Protein AF-A0A376J5A1-F1 (afdb_monomer_lite)

Structure (mmCIF, N/CA/C/O backbone):
data_AF-A0A376J5A1-F1
#
_entry.id   AF-A0A376J5A1-F1
#
loop_
_atom_site.group_PDB
_atom_site.id
_atom_site.type_symbol
_atom_site.label_atom_id
_atom_site.label_alt_id
_atom_site.label_comp_id
_atom_site.label_asym_id
_atom_site.label_entity_id
_atom_site.label_seq_id
_atom_site.pdbx_PDB_ins_code
_atom_site.Cartn_x
_atom_site.Cartn_y
_atom_site.Cartn_z
_atom_site.occupancy
_atom_si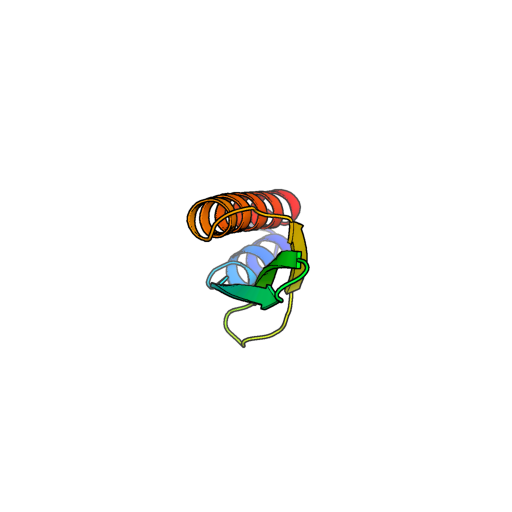te.B_iso_or_equiv
_atom_site.auth_seq_id
_atom_site.auth_comp_id
_atom_site.auth_asym_id
_atom_site.auth_atom_id
_atom_site.pdbx_PDB_model_num
ATOM 1 N N . MET A 1 1 ? -29.200 12.037 16.825 1.00 43.94 1 MET A N 1
ATOM 2 C CA . MET A 1 1 ? -28.888 10.642 17.192 1.00 43.94 1 MET A CA 1
ATOM 3 C C . MET A 1 1 ? -28.035 10.100 16.064 1.00 43.94 1 MET A C 1
ATOM 5 O O . MET A 1 1 ? -28.584 9.839 15.005 1.00 43.94 1 MET A O 1
ATOM 9 N N . ALA A 1 2 ? -26.709 10.108 16.230 1.00 47.34 2 ALA A N 1
ATOM 10 C CA . ALA A 1 2 ? -25.799 9.513 15.252 1.00 47.34 2 ALA A CA 1
ATOM 11 C C . ALA A 1 2 ? -26.000 7.995 15.288 1.00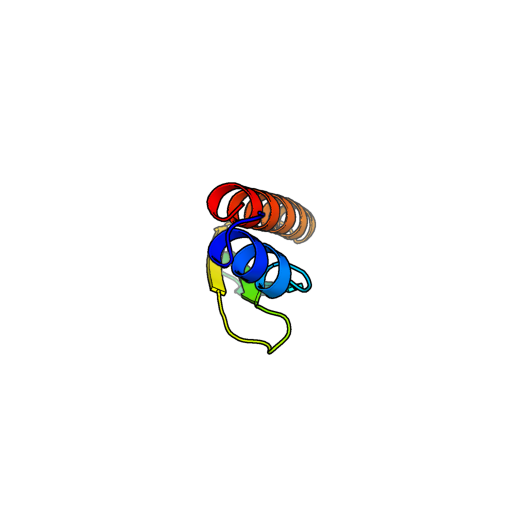 47.34 2 ALA A C 1
ATOM 13 O O . ALA A 1 2 ? -26.146 7.423 16.371 1.00 47.34 2 ALA A O 1
ATOM 14 N N . ASN A 1 3 ? -26.113 7.380 14.117 1.00 45.56 3 ASN A N 1
ATOM 15 C CA . ASN A 1 3 ? -26.440 5.972 13.969 1.00 45.56 3 ASN A CA 1
ATOM 16 C C . ASN A 1 3 ? -25.308 5.124 14.581 1.00 45.56 3 ASN A C 1
ATOM 18 O O . ASN A 1 3 ? -24.128 5.361 14.317 1.00 45.56 3 ASN A O 1
ATOM 22 N N . GLU A 1 4 ? -25.646 4.123 15.397 1.00 44.06 4 GLU A N 1
ATOM 23 C CA . GLU A 1 4 ? -24.669 3.218 16.030 1.00 44.06 4 GLU A CA 1
ATOM 24 C C . GLU A 1 4 ? -23.775 2.509 14.994 1.00 44.06 4 GLU A C 1
ATOM 26 O O . GLU A 1 4 ? -22.655 2.105 15.302 1.00 44.06 4 GLU A O 1
ATOM 31 N N . THR A 1 5 ? -24.235 2.427 13.740 1.00 42.78 5 THR A N 1
ATOM 32 C CA . THR A 1 5 ? -23.478 1.873 12.608 1.00 42.78 5 THR A CA 1
ATOM 33 C C . THR A 1 5 ? -22.380 2.825 12.107 1.00 42.78 5 THR A C 1
ATOM 35 O O . THR A 1 5 ? -21.250 2.384 11.910 1.00 42.78 5 THR A O 1
ATOM 38 N N . GLU A 1 6 ? -22.646 4.134 11.998 1.00 38.12 6 GLU A N 1
ATOM 39 C CA . GLU A 1 6 ? -21.633 5.144 11.619 1.00 38.12 6 GLU A CA 1
ATOM 40 C C . GLU A 1 6 ? -20.523 5.252 12.672 1.00 38.12 6 GLU A C 1
ATOM 42 O O . GLU A 1 6 ? -19.348 5.418 12.347 1.00 38.12 6 GLU A O 1
ATOM 47 N N . THR A 1 7 ? -20.892 5.104 13.949 1.00 39.59 7 THR A N 1
ATOM 48 C CA . THR A 1 7 ? -19.954 5.181 15.083 1.00 39.59 7 THR A CA 1
ATOM 49 C C . THR A 1 7 ? -18.998 3.981 15.121 1.00 39.59 7 THR A C 1
ATOM 51 O O . THR A 1 7 ? -17.874 4.083 15.613 1.00 39.59 7 THR A O 1
ATOM 54 N N . LYS A 1 8 ? -19.428 2.830 14.592 1.00 45.06 8 LYS A N 1
ATOM 55 C CA . LYS A 1 8 ? -18.614 1.611 14.540 1.00 45.06 8 LYS A CA 1
ATOM 56 C C . LYS A 1 8 ? -17.558 1.691 13.438 1.00 45.06 8 LYS A C 1
ATOM 58 O O . LYS A 1 8 ? -16.390 1.429 13.703 1.00 45.06 8 LYS A O 1
ATOM 63 N N . ILE A 1 9 ? -17.958 2.167 12.259 1.00 46.00 9 ILE A N 1
ATOM 64 C CA . ILE A 1 9 ? -17.071 2.396 11.110 1.00 46.00 9 ILE A CA 1
ATOM 65 C C . ILE A 1 9 ? -15.994 3.434 11.461 1.00 46.00 9 ILE A C 1
ATOM 67 O O . ILE A 1 9 ? -14.807 3.192 11.264 1.00 46.00 9 ILE A O 1
ATOM 71 N N . THR A 1 10 ? -16.368 4.548 12.099 1.00 48.72 10 THR A N 1
ATOM 72 C CA . THR A 1 10 ? -15.397 5.587 12.497 1.00 48.72 10 THR A CA 1
ATOM 73 C C . THR A 1 10 ? -14.431 5.165 13.605 1.00 48.72 10 THR A C 1
ATOM 75 O O . THR A 1 10 ? -13.371 5.774 13.732 1.00 48.72 10 THR A O 1
ATOM 78 N N . ASN A 1 11 ? -14.750 4.146 14.408 1.00 47.72 11 ASN A N 1
ATOM 79 C CA . ASN A 1 11 ? -13.820 3.616 15.408 1.00 47.72 11 ASN A CA 1
ATOM 80 C C . ASN A 1 11 ? -12.953 2.465 14.870 1.00 47.72 11 ASN A C 1
ATOM 82 O O . ASN A 1 11 ? -11.814 2.346 15.308 1.00 47.72 11 ASN A O 1
ATOM 86 N N . GLU A 1 12 ? -13.430 1.670 13.906 1.00 49.94 12 GLU A N 1
ATOM 87 C CA . GLU A 1 12 ? -12.612 0.648 13.224 1.00 49.94 12 GLU A CA 1
ATOM 88 C C . GLU A 1 12 ? -11.611 1.267 12.229 1.00 49.94 12 GLU A C 1
ATOM 90 O O . GLU A 1 12 ? -10.499 0.764 12.081 1.00 49.94 12 GLU A O 1
ATOM 95 N N . VAL A 1 13 ? -11.953 2.402 11.608 1.00 52.97 13 VAL A N 1
ATOM 96 C CA . VAL A 1 13 ? -11.074 3.138 10.674 1.00 52.97 13 VAL A CA 1
ATOM 97 C C . VAL A 1 13 ? -10.035 4.016 11.395 1.00 52.97 13 VAL A C 1
ATOM 99 O O . VAL A 1 13 ? -9.037 4.418 10.799 1.00 52.97 13 VAL A O 1
ATOM 102 N N . LYS A 1 14 ? -10.222 4.308 12.690 1.00 53.34 14 LYS A N 1
ATOM 103 C CA . LYS A 1 14 ? -9.406 5.291 13.433 1.00 53.34 14 LYS A CA 1
ATOM 104 C C . LYS A 1 14 ? -7.924 4.940 13.574 1.00 53.34 14 LYS A C 1
ATOM 106 O O . LYS A 1 14 ? -7.138 5.834 13.867 1.00 53.34 14 LYS A O 1
ATOM 111 N N . GLU A 1 15 ? -7.546 3.687 13.341 1.00 61.31 15 GLU A N 1
ATOM 112 C CA . GLU A 1 15 ?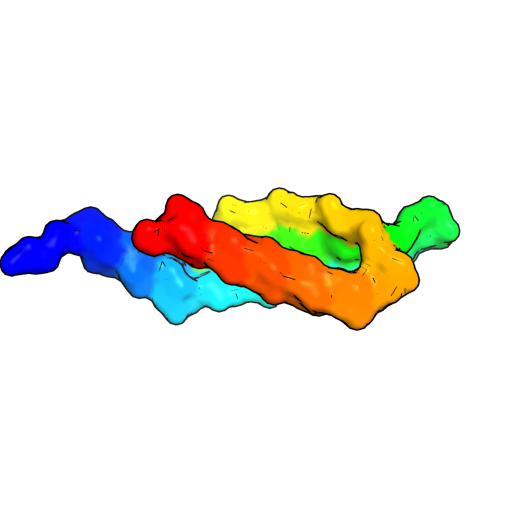 -6.153 3.233 13.383 1.00 61.31 15 GLU A CA 1
ATOM 113 C C . GLU A 1 15 ? -5.840 2.287 12.214 1.00 61.31 15 GLU A C 1
ATOM 115 O O . GLU A 1 15 ? -5.291 1.202 12.397 1.00 61.31 15 GLU A O 1
ATOM 120 N N . LEU A 1 16 ? -6.218 2.666 10.988 1.00 64.62 16 LEU A N 1
ATOM 121 C CA . LEU A 1 16 ? -5.696 1.968 9.812 1.00 64.62 16 LEU A CA 1
ATOM 122 C C . LEU A 1 16 ? -4.185 2.191 9.707 1.00 64.62 16 LEU A C 1
ATOM 124 O O . LEU A 1 16 ? -3.704 3.323 9.743 1.00 64.62 16 LEU A O 1
A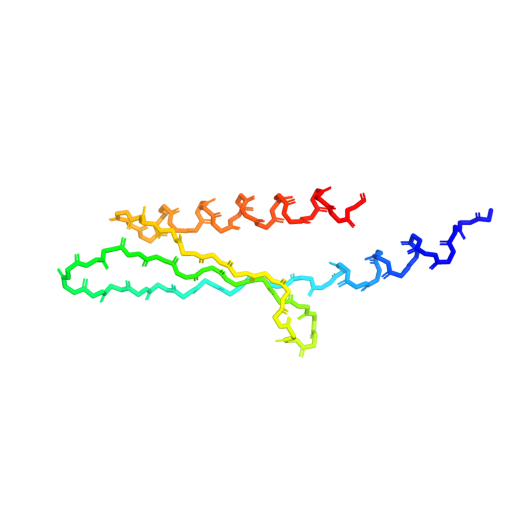TOM 128 N N . SER A 1 17 ? -3.445 1.101 9.529 1.00 61.81 17 SER A N 1
ATOM 129 C CA . SER A 1 17 ? -2.023 1.134 9.194 1.00 61.81 17 SER A CA 1
ATOM 130 C C . SER A 1 17 ? -1.803 0.458 7.843 1.00 61.81 17 SER A C 1
ATOM 132 O O . SER A 1 17 ? -2.325 -0.631 7.578 1.00 61.81 17 SER A O 1
ATOM 134 N N . SER A 1 18 ? -1.050 1.116 6.961 1.00 62.31 18 SER A N 1
ATOM 135 C CA . SER A 1 18 ? -0.557 0.502 5.732 1.00 62.31 18 SER A CA 1
ATOM 136 C C . SER A 1 18 ? 0.802 -0.141 6.009 1.00 62.31 18 SER A C 1
ATOM 138 O O . SER A 1 18 ? 1.699 0.471 6.588 1.00 62.31 18 SER A O 1
ATOM 140 N N . VAL A 1 19 ? 0.954 -1.403 5.609 1.00 67.38 19 VAL A N 1
ATOM 141 C CA . VAL A 1 19 ? 2.255 -2.081 5.578 1.00 67.38 19 VAL A CA 1
ATOM 142 C C . VAL A 1 19 ? 2.588 -2.339 4.117 1.00 67.38 19 VAL A C 1
ATOM 144 O O . VAL A 1 19 ? 1.874 -3.081 3.432 1.00 67.38 19 VAL A O 1
ATOM 147 N N . ILE A 1 20 ? 3.657 -1.692 3.655 1.00 62.38 20 ILE A N 1
ATOM 148 C CA . ILE A 1 20 ? 4.190 -1.817 2.299 1.00 62.38 20 ILE A CA 1
ATOM 149 C C . ILE A 1 20 ? 5.345 -2.811 2.355 1.00 62.38 20 ILE A C 1
ATOM 151 O O . ILE A 1 20 ? 6.360 -2.545 2.996 1.00 62.38 20 ILE A O 1
ATOM 155 N N . ASN A 1 21 ? 5.190 -3.949 1.685 1.00 64.62 21 ASN A N 1
ATOM 156 C CA . ASN A 1 21 ? 6.269 -4.908 1.493 1.00 64.62 21 ASN A CA 1
ATOM 157 C C . ASN A 1 21 ? 6.785 -4.786 0.061 1.00 64.62 21 ASN A C 1
ATOM 159 O O . 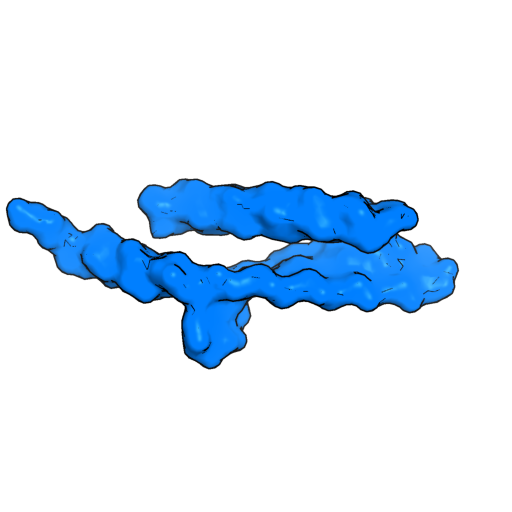ASN A 1 21 ? 6.069 -5.042 -0.910 1.00 64.62 21 ASN A O 1
ATOM 163 N N . TYR A 1 22 ? 8.044 -4.378 -0.059 1.00 57.69 22 TYR A N 1
ATOM 164 C CA . TYR A 1 22 ? 8.738 -4.283 -1.333 1.00 57.69 22 TYR A CA 1
ATOM 165 C C . TYR A 1 22 ? 9.385 -5.632 -1.658 1.00 57.69 22 TYR A C 1
ATOM 167 O O . TYR A 1 22 ? 10.320 -6.047 -0.972 1.00 57.69 22 TYR A O 1
ATOM 175 N N . ASN A 1 23 ? 8.883 -6.317 -2.687 1.00 63.84 23 ASN A N 1
ATOM 176 C CA . ASN A 1 23 ? 9.425 -7.591 -3.144 1.00 63.84 23 ASN A CA 1
ATOM 177 C C . ASN A 1 23 ? 10.068 -7.398 -4.520 1.00 63.84 23 ASN A C 1
ATOM 179 O O . ASN A 1 23 ? 9.406 -7.387 -5.550 1.00 63.84 23 ASN A O 1
ATOM 183 N N . THR A 1 24 ? 11.394 -7.277 -4.546 1.00 56.16 24 THR A N 1
ATOM 184 C CA . THR A 1 24 ? 12.161 -7.409 -5.790 1.00 56.16 24 THR A CA 1
ATOM 185 C C . THR A 1 24 ? 12.573 -8.854 -5.966 1.00 56.16 24 THR A C 1
ATOM 187 O O . THR A 1 24 ? 13.522 -9.304 -5.320 1.00 56.16 24 THR A O 1
ATOM 190 N N . SER A 1 25 ? 11.884 -9.583 -6.839 1.00 56.56 25 SER A N 1
ATOM 191 C CA . SER A 1 25 ? 12.494 -10.753 -7.470 1.00 56.56 25 SER A CA 1
ATOM 192 C C . SER A 1 25 ? 13.209 -10.302 -8.746 1.00 56.56 25 SER A C 1
ATOM 194 O O . SER A 1 25 ? 12.831 -9.296 -9.346 1.00 56.56 25 SER A O 1
ATOM 196 N N . GLU A 1 26 ? 14.250 -11.026 -9.166 1.00 55.91 26 GLU A N 1
ATOM 197 C CA . GLU A 1 26 ? 15.049 -10.685 -10.360 1.00 55.91 26 GLU A CA 1
ATOM 198 C C . GLU A 1 26 ? 14.207 -10.563 -11.648 1.00 55.91 26 GLU A C 1
ATOM 200 O O . GLU A 1 26 ? 14.617 -9.878 -12.582 1.00 55.91 26 GLU A O 1
ATOM 205 N N . ASP A 1 27 ? 13.006 -11.151 -11.667 1.00 59.06 27 ASP A N 1
ATOM 206 C CA . ASP A 1 27 ? 12.111 -11.188 -12.825 1.00 59.06 27 ASP A CA 1
ATOM 207 C C . ASP A 1 27 ? 10.889 -10.260 -12.712 1.00 59.06 27 ASP A C 1
ATOM 209 O O . ASP A 1 27 ? 10.203 -10.015 -13.708 1.00 59.06 27 ASP A O 1
ATOM 213 N N . VAL A 1 28 ? 10.572 -9.743 -11.518 1.00 65.62 28 VAL A N 1
ATOM 214 C CA . VAL A 1 28 ? 9.357 -8.950 -11.291 1.00 65.62 28 VAL A CA 1
ATOM 215 C C . VAL A 1 28 ? 9.605 -7.871 -10.240 1.00 65.62 28 VAL A C 1
ATOM 217 O O . VAL A 1 28 ? 9.715 -8.147 -9.049 1.00 65.62 28 VAL A O 1
ATOM 220 N N . ASN A 1 29 ? 9.593 -6.612 -10.683 1.00 75.25 29 ASN A N 1
ATOM 221 C CA . ASN A 1 29 ? 9.493 -5.470 -9.778 1.00 75.25 29 ASN A CA 1
ATOM 222 C C . ASN A 1 29 ? 8.019 -5.273 -9.403 1.00 75.25 29 ASN A C 1
ATOM 224 O O . ASN A 1 29 ? 7.239 -4.697 -10.173 1.00 75.25 29 ASN A O 1
ATOM 228 N N . ASN A 1 30 ? 7.616 -5.806 -8.251 1.00 81.00 30 ASN A N 1
ATOM 229 C CA . ASN A 1 30 ? 6.284 -5.596 -7.704 1.00 81.00 30 ASN A CA 1
ATOM 230 C C . ASN A 1 30 ? 6.322 -5.197 -6.228 1.00 81.00 30 ASN A C 1
ATOM 232 O O . ASN A 1 30 ? 7.332 -5.279 -5.532 1.00 81.00 30 ASN A O 1
ATOM 236 N N . CYS A 1 31 ? 5.178 -4.706 -5.775 1.00 82.00 31 CYS A N 1
ATOM 237 C CA . CYS A 1 31 ? 4.965 -4.247 -4.422 1.00 82.00 31 CYS A CA 1
ATOM 238 C C . CYS A 1 31 ? 3.678 -4.830 -3.892 1.00 82.00 31 CYS A C 1
ATOM 240 O O . CYS A 1 31 ? 2.628 -4.747 -4.531 1.00 82.00 31 CYS A O 1
ATOM 242 N N . GLU A 1 32 ? 3.782 -5.413 -2.711 1.00 86.81 32 GLU A N 1
ATOM 243 C CA . GLU A 1 32 ? 2.658 -5.949 -1.976 1.00 86.81 32 GLU A CA 1
ATOM 244 C C . GLU A 1 32 ? 2.205 -4.901 -0.970 1.00 86.81 32 GLU A C 1
ATOM 246 O O . GLU A 1 32 ? 2.956 -4.481 -0.088 1.00 86.81 32 GLU A O 1
ATOM 251 N N . ILE A 1 33 ? 0.960 -4.462 -1.112 1.00 86.12 33 ILE A N 1
ATOM 252 C CA . ILE A 1 33 ? 0.382 -3.417 -0.276 1.00 86.12 33 ILE A CA 1
ATOM 253 C C . ILE A 1 33 ? -0.720 -4.062 0.550 1.00 86.12 33 ILE A C 1
ATOM 255 O O . ILE A 1 33 ? -1.671 -4.630 0.007 1.00 86.12 33 ILE A O 1
ATOM 259 N N . THR A 1 34 ? -0.594 -3.975 1.873 1.00 88.31 34 THR A N 1
ATOM 260 C CA . THR A 1 34 ? -1.604 -4.469 2.813 1.00 88.31 34 THR A CA 1
ATOM 261 C C . THR A 1 34 ? -2.140 -3.337 3.671 1.00 88.31 34 THR A C 1
ATOM 263 O O . THR A 1 34 ? -1.375 -2.519 4.179 1.00 88.31 34 THR A O 1
ATOM 266 N N . ILE A 1 35 ? -3.455 -3.324 3.865 1.00 87.44 35 ILE A N 1
ATOM 267 C CA . ILE A 1 35 ? -4.133 -2.458 4.832 1.00 87.44 35 ILE A CA 1
ATOM 268 C C . ILE A 1 35 ? -4.576 -3.337 5.992 1.00 87.44 35 ILE A C 1
ATOM 270 O O . ILE A 1 35 ? -5.196 -4.387 5.781 1.00 87.44 35 ILE A O 1
ATOM 274 N N . ARG A 1 36 ? -4.246 -2.921 7.212 1.00 84.06 36 ARG A N 1
ATOM 275 C CA . ARG A 1 36 ? -4.602 -3.625 8.444 1.00 84.06 36 ARG A CA 1
ATOM 276 C C . ARG A 1 36 ? -5.332 -2.696 9.403 1.00 84.06 36 ARG A C 1
ATOM 278 O O . ARG A 1 36 ? -5.095 -1.489 9.392 1.00 84.06 36 ARG A O 1
ATOM 285 N N . ASP A 1 37 ? -6.208 -3.268 10.224 1.00 81.44 37 ASP A N 1
ATOM 286 C CA . ASP A 1 37 ? -6.778 -2.547 11.366 1.00 81.44 37 ASP A CA 1
ATOM 287 C C . ASP A 1 37 ? -5.732 -2.359 12.483 1.00 81.44 37 ASP A C 1
ATOM 289 O O . ASP A 1 37 ? -4.636 -2.929 12.432 1.00 81.44 37 ASP A O 1
ATOM 293 N N . GLY A 1 38 ? -6.085 -1.598 13.524 1.00 77.62 38 GLY A N 1
ATOM 294 C CA . GLY A 1 38 ? -5.217 -1.369 14.688 1.00 77.62 38 GLY A CA 1
ATOM 295 C C . GLY A 1 38 ? -4.873 -2.638 15.486 1.00 77.62 38 GLY A C 1
ATOM 296 O O . GLY A 1 38 ? -3.916 -2.644 16.255 1.00 77.62 38 GLY A O 1
ATOM 297 N N . ASN A 1 39 ? -5.595 -3.746 15.270 1.00 81.50 39 ASN A N 1
ATOM 298 C CA . ASN A 1 39 ? -5.304 -5.058 15.861 1.00 81.50 39 ASN A CA 1
ATOM 299 C C . ASN A 1 39 ? -4.427 -5.941 14.948 1.00 81.50 39 ASN A C 1
ATOM 301 O O . ASN A 1 39 ? -4.150 -7.095 15.282 1.00 81.50 39 ASN A O 1
ATOM 305 N N . GLY A 1 40 ? -4.004 -5.436 13.784 1.00 78.94 40 GLY A N 1
ATOM 306 C CA . GLY A 1 40 ? -3.191 -6.153 12.802 1.00 78.94 40 GLY A CA 1
ATOM 307 C C . GLY A 1 40 ? -3.972 -7.093 11.875 1.00 78.94 40 GLY A C 1
ATOM 308 O O . GLY A 1 40 ? -3.351 -7.795 11.061 1.00 78.94 40 GLY A O 1
ATOM 309 N N . LYS A 1 41 ? -5.310 -7.120 11.944 1.00 84.19 41 LYS A N 1
ATOM 310 C CA . LYS A 1 41 ? -6.161 -7.916 11.045 1.00 84.19 41 LYS A CA 1
ATOM 311 C C . LYS A 1 41 ? -6.046 -7.369 9.627 1.00 84.19 41 LYS A C 1
ATOM 313 O O . LYS A 1 41 ? -6.183 -6.171 9.410 1.00 84.19 41 LYS A O 1
ATOM 318 N N . LEU A 1 42 ? -5.829 -8.253 8.654 1.00 86.00 42 LEU A N 1
ATOM 319 C CA . LEU A 1 42 ? -5.812 -7.876 7.241 1.00 86.00 42 LEU A CA 1
ATOM 320 C C . LEU A 1 42 ? -7.214 -7.445 6.792 1.00 86.00 42 LEU A C 1
ATOM 322 O O . LEU A 1 42 ? -8.167 -8.216 6.915 1.00 86.00 42 LEU A O 1
ATOM 326 N N . LEU A 1 43 ? -7.310 -6.231 6.258 1.00 85.81 43 LEU A N 1
ATOM 327 C CA . LEU A 1 43 ? -8.539 -5.653 5.719 1.00 85.81 43 LEU A CA 1
ATOM 328 C C . LEU A 1 43 ? -8.540 -5.658 4.191 1.00 85.81 43 LEU A C 1
ATOM 330 O O . LEU A 1 43 ? -9.549 -5.994 3.579 1.00 85.81 43 LEU A O 1
ATOM 334 N N . ALA A 1 44 ? -7.400 -5.335 3.577 1.00 88.25 44 ALA A N 1
ATOM 335 C CA . ALA A 1 44 ? -7.255 -5.315 2.127 1.00 88.25 44 ALA A CA 1
ATOM 336 C C . ALA A 1 44 ? -5.824 -5.659 1.696 1.00 88.25 44 ALA A C 1
ATOM 338 O O . ALA A 1 44 ? -4.862 -5.406 2.424 1.00 88.25 44 ALA A O 1
ATOM 339 N N . TYR A 1 45 ? -5.690 -6.217 0.493 1.00 88.50 45 TYR A N 1
ATOM 340 C CA . TYR A 1 45 ? -4.414 -6.608 -0.106 1.00 88.50 45 TYR A CA 1
ATOM 341 C C . TYR A 1 45 ? -4.431 -6.351 -1.610 1.00 88.50 45 TYR A C 1
ATOM 343 O O . TYR A 1 45 ? -5.431 -6.639 -2.266 1.00 88.50 45 TYR A O 1
ATOM 351 N N . THR A 1 46 ? -3.326 -5.845 -2.149 1.00 87.88 46 THR A N 1
ATOM 352 C CA . THR A 1 46 ? -3.119 -5.733 -3.593 1.00 87.88 46 THR A CA 1
ATOM 353 C C . THR A 1 46 ? -1.647 -5.916 -3.961 1.00 87.88 46 THR A C 1
ATOM 355 O O . THR A 1 46 ? -0.754 -5.679 -3.143 1.00 87.88 46 THR A O 1
ATOM 358 N N . ILE A 1 47 ? -1.407 -6.330 -5.205 1.00 86.75 47 ILE A N 1
ATOM 359 C CA . ILE A 1 47 ? -0.079 -6.391 -5.819 1.00 86.75 47 ILE A CA 1
ATOM 360 C C . ILE A 1 47 ? -0.032 -5.335 -6.913 1.00 86.75 47 ILE A C 1
ATOM 362 O O . ILE A 1 47 ? -0.862 -5.338 -7.824 1.00 86.75 47 ILE A O 1
ATOM 366 N N . VAL A 1 48 ? 0.968 -4.463 -6.854 1.00 83.69 48 VAL A N 1
ATOM 367 C CA . VAL A 1 48 ? 1.201 -3.443 -7.874 1.00 83.69 48 VAL A CA 1
ATOM 368 C C . VAL A 1 48 ? 2.528 -3.711 -8.561 1.00 83.69 48 VAL A C 1
ATOM 370 O O . VAL A 1 48 ? 3.559 -3.846 -7.910 1.00 83.69 48 VAL A O 1
ATOM 373 N N . TYR A 1 49 ? 2.510 -3.765 -9.889 1.00 81.94 49 TYR A N 1
ATOM 374 C CA . TYR A 1 49 ? 3.728 -3.818 -10.690 1.00 81.94 49 TYR A CA 1
ATOM 375 C C . TYR A 1 49 ? 4.289 -2.405 -10.803 1.00 81.94 49 TYR A C 1
ATOM 377 O O . TYR A 1 49 ? 3.746 -1.559 -11.515 1.00 81.94 49 TYR A O 1
ATOM 385 N N . ALA A 1 50 ? 5.349 -2.138 -10.053 1.00 69.31 50 ALA A N 1
ATOM 386 C CA . ALA A 1 50 ? 5.943 -0.822 -9.928 1.00 69.31 50 ALA A CA 1
ATOM 387 C C . ALA A 1 50 ? 7.446 -0.938 -10.139 1.00 69.31 50 ALA A C 1
ATOM 389 O O . ALA A 1 50 ? 8.111 -1.809 -9.597 1.00 69.31 50 ALA A O 1
ATOM 390 N N . THR A 1 51 ? 7.988 -0.036 -10.945 1.00 72.88 51 THR A N 1
ATOM 391 C CA . THR A 1 51 ? 9.396 -0.069 -11.352 1.00 72.88 51 THR A CA 1
ATOM 392 C C . THR A 1 51 ? 10.357 0.496 -10.301 1.00 72.88 51 THR A C 1
ATOM 394 O O . THR A 1 51 ? 11.562 0.503 -10.539 1.00 72.88 51 THR A O 1
ATOM 397 N N . SER A 1 52 ? 9.851 1.008 -9.171 1.00 77.00 52 SER A N 1
ATOM 398 C CA . SER A 1 52 ? 10.653 1.606 -8.097 1.00 77.00 52 SER A CA 1
ATOM 399 C C . SER A 1 52 ? 9.903 1.659 -6.761 1.00 77.00 52 SER A C 1
ATOM 401 O O . SER A 1 52 ? 8.674 1.721 -6.735 1.00 77.00 52 SER A O 1
ATOM 403 N N . GLU A 1 53 ? 10.649 1.735 -5.655 1.00 76.50 53 GLU A N 1
ATOM 404 C CA . GLU A 1 53 ? 10.109 1.925 -4.297 1.00 76.50 53 GLU A CA 1
ATOM 405 C C . GLU A 1 53 ? 9.266 3.208 -4.171 1.00 76.50 53 GLU A C 1
ATOM 407 O O . GLU A 1 53 ? 8.190 3.196 -3.575 1.00 76.50 53 GLU A O 1
ATOM 412 N N . LEU A 1 54 ? 9.692 4.306 -4.814 1.00 79.75 54 LEU A N 1
ATOM 413 C CA . LEU A 1 54 ? 8.935 5.563 -4.844 1.00 79.75 54 LEU A CA 1
ATOM 414 C C . LEU A 1 54 ? 7.536 5.372 -5.451 1.00 79.75 54 LEU A C 1
ATOM 416 O O . LEU A 1 54 ? 6.552 5.884 -4.917 1.00 79.75 54 LEU A O 1
ATOM 420 N N . ASN A 1 55 ? 7.443 4.613 -6.547 1.00 83.88 55 ASN A N 1
ATOM 421 C CA . ASN A 1 55 ? 6.158 4.293 -7.162 1.00 83.88 55 ASN A CA 1
ATOM 422 C C . ASN A 1 55 ? 5.301 3.422 -6.237 1.00 83.88 55 ASN A C 1
ATOM 424 O O . ASN A 1 55 ? 4.086 3.583 -6.222 1.00 83.88 55 ASN A O 1
ATOM 428 N N . CYS A 1 56 ? 5.903 2.543 -5.438 1.00 82.81 56 CYS A N 1
ATOM 429 C CA . CYS A 1 56 ? 5.166 1.704 -4.495 1.00 82.81 56 CYS A CA 1
ATOM 430 C C . CYS A 1 56 ? 4.554 2.499 -3.351 1.00 82.81 56 CYS A C 1
ATOM 432 O O . CYS A 1 56 ? 3.383 2.293 -3.043 1.00 82.81 56 CYS A O 1
ATOM 434 N N . ASN A 1 57 ?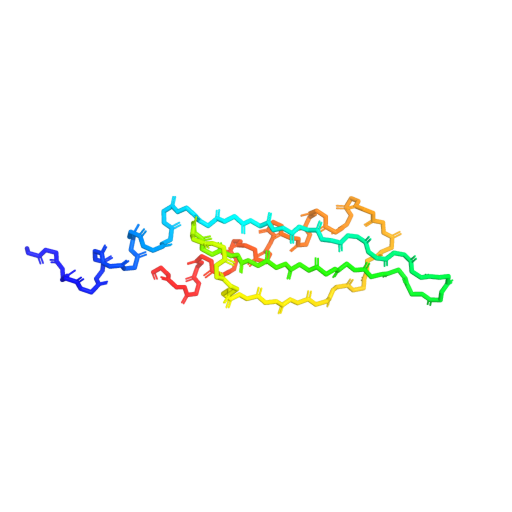 5.299 3.452 -2.790 1.00 82.06 57 ASN A N 1
ATOM 435 C CA . ASN A 1 57 ? 4.782 4.339 -1.748 1.00 82.06 57 ASN A CA 1
ATOM 436 C C . ASN A 1 57 ? 3.610 5.178 -2.270 1.00 82.06 57 ASN A C 1
ATOM 438 O O . ASN A 1 57 ? 2.545 5.194 -1.663 1.00 82.06 57 ASN A O 1
ATOM 442 N N . TYR A 1 58 ? 3.750 5.760 -3.465 1.00 85.38 58 TYR A N 1
ATOM 443 C CA . TYR A 1 58 ? 2.659 6.506 -4.097 1.00 85.38 58 TYR A CA 1
ATOM 444 C C . TYR A 1 58 ? 1.395 5.657 -4.323 1.00 85.38 58 TYR A C 1
ATOM 446 O O . TYR A 1 58 ? 0.274 6.124 -4.127 1.00 85.38 58 TYR A O 1
ATOM 454 N N . GLN A 1 59 ? 1.560 4.404 -4.755 1.00 86.19 59 GLN A N 1
ATOM 455 C CA . GLN A 1 59 ? 0.433 3.495 -4.987 1.00 86.19 59 GLN A CA 1
ATOM 456 C C . GLN A 1 59 ? -0.199 3.025 -3.674 1.00 86.19 59 GLN A C 1
ATOM 458 O O . GLN A 1 59 ? -1.414 2.848 -3.618 1.00 86.19 59 GLN A O 1
ATOM 463 N N . ALA A 1 60 ? 0.595 2.868 -2.614 1.00 84.12 60 ALA A N 1
ATOM 464 C CA . ALA A 1 60 ? 0.096 2.537 -1.287 1.00 84.12 60 ALA A CA 1
ATOM 465 C C . ALA A 1 60 ? -0.756 3.657 -0.694 1.00 84.12 60 ALA A C 1
ATOM 467 O O . ALA A 1 60 ? -1.835 3.366 -0.179 1.00 84.12 60 ALA A O 1
ATOM 468 N N . ASP A 1 61 ? -0.331 4.913 -0.844 1.00 84.62 61 ASP A N 1
ATOM 469 C CA . ASP A 1 61 ? -1.112 6.075 -0.408 1.00 84.62 61 ASP A CA 1
ATOM 470 C C . ASP A 1 61 ? -2.462 6.123 -1.130 1.00 84.62 61 ASP A C 1
ATOM 472 O O . ASP A 1 61 ? -3.510 6.166 -0.487 1.00 84.62 61 ASP A O 1
ATOM 476 N N . LYS A 1 62 ? -2.466 5.991 -2.464 1.00 87.88 62 LYS A N 1
ATOM 477 C CA . LYS A 1 62 ? -3.715 5.946 -3.243 1.00 87.88 62 LYS A CA 1
ATOM 478 C C . LYS A 1 62 ? -4.630 4.795 -2.859 1.00 87.88 62 LYS A C 1
ATOM 480 O O . LYS A 1 62 ? -5.848 4.955 -2.836 1.00 87.88 62 LYS A O 1
ATOM 485 N N . TYR A 1 63 ? -4.058 3.624 -2.605 1.00 86.19 63 TYR A N 1
ATOM 486 C CA . TYR A 1 63 ? -4.836 2.456 -2.221 1.00 86.19 63 TYR A CA 1
ATOM 487 C C . TYR A 1 63 ? -5.471 2.632 -0.837 1.00 86.19 63 TYR A C 1
ATOM 489 O O . TYR A 1 63 ? -6.628 2.262 -0.645 1.00 86.19 63 TYR A O 1
ATOM 497 N N . LEU A 1 64 ? -4.750 3.251 0.103 1.00 83.69 64 LEU A N 1
ATOM 498 C CA . LEU A 1 64 ? -5.280 3.610 1.416 1.00 83.69 64 LEU A CA 1
ATOM 499 C C . LEU A 1 64 ? -6.392 4.662 1.314 1.00 83.69 64 LEU A C 1
ATOM 501 O O . LEU A 1 64 ? -7.452 4.474 1.905 1.00 83.69 64 LEU A O 1
ATOM 505 N N . GLU A 1 65 ? -6.181 5.732 0.544 1.00 84.75 65 GLU A N 1
ATOM 506 C CA . GLU A 1 65 ? -7.193 6.770 0.299 1.00 84.75 65 GLU A CA 1
ATOM 507 C C . GLU A 1 65 ? -8.481 6.174 -0.284 1.00 84.75 65 GLU A C 1
ATOM 509 O O . GLU A 1 65 ? -9.575 6.471 0.199 1.00 84.75 65 GLU A O 1
ATOM 514 N N . GLN A 1 66 ? -8.353 5.290 -1.278 1.00 86.12 66 GLN A N 1
ATOM 515 C CA . GLN A 1 66 ? -9.492 4.608 -1.891 1.00 86.12 66 GLN A CA 1
ATOM 516 C C . GLN A 1 66 ? -10.219 3.707 -0.888 1.00 86.12 66 GLN A C 1
ATOM 518 O O . GLN A 1 66 ? -11.443 3.760 -0.791 1.00 86.12 66 GLN A O 1
ATOM 523 N N . TYR A 1 67 ? -9.478 2.916 -0.105 1.00 86.31 67 TYR A N 1
ATOM 524 C CA . TYR A 1 67 ? -10.071 2.053 0.916 1.00 86.31 67 TYR A CA 1
ATOM 525 C C . TYR A 1 67 ? -10.877 2.858 1.939 1.00 86.31 67 TYR A C 1
ATOM 527 O O . TYR A 1 67 ? -11.985 2.454 2.292 1.00 86.31 67 TYR A O 1
ATOM 535 N N . ILE A 1 68 ? -10.342 3.998 2.392 1.00 81.50 68 ILE A N 1
ATOM 536 C CA . ILE A 1 68 ? -11.042 4.901 3.311 1.00 81.50 68 ILE A CA 1
ATOM 537 C C . ILE A 1 68 ? -12.326 5.425 2.661 1.00 81.50 68 ILE A C 1
ATOM 539 O O . ILE A 1 68 ? -13.373 5.351 3.295 1.00 81.50 68 ILE A O 1
ATOM 543 N N . ALA A 1 69 ? -12.267 5.900 1.413 1.00 83.12 69 ALA A N 1
ATOM 544 C CA . ALA A 1 69 ? -13.426 6.452 0.709 1.00 83.12 69 ALA A CA 1
ATOM 545 C C . ALA A 1 69 ? -14.552 5.425 0.481 1.00 83.12 69 ALA A C 1
ATOM 547 O O . ALA A 1 69 ? -15.726 5.771 0.589 1.00 83.12 69 ALA A O 1
ATOM 548 N N . ASP A 1 70 ? -14.211 4.166 0.196 1.00 83.50 70 ASP A N 1
ATOM 549 C CA . ASP A 1 70 ? -15.192 3.095 -0.045 1.00 83.50 70 ASP A CA 1
ATOM 550 C C . ASP A 1 70 ? -15.894 2.611 1.236 1.00 83.50 70 ASP A C 1
ATOM 552 O O . ASP A 1 70 ? -16.924 1.937 1.164 1.00 83.50 70 ASP A O 1
ATOM 556 N N . HIS A 1 71 ? -15.340 2.938 2.407 1.00 78.06 71 HIS A N 1
ATOM 557 C CA . HIS A 1 71 ? -15.826 2.483 3.711 1.00 78.06 71 HIS A CA 1
ATOM 558 C C . HIS A 1 71 ? -16.214 3.637 4.649 1.00 78.06 71 HIS A C 1
ATOM 560 O O . HIS A 1 71 ? -16.457 3.377 5.826 1.00 78.06 71 HIS A O 1
ATOM 566 N N . SER A 1 72 ? -16.263 4.883 4.161 1.00 66.31 72 SER A N 1
ATOM 567 C CA . SER A 1 72 ? -16.651 6.092 4.914 1.00 66.31 72 SER A CA 1
ATOM 568 C C . SER A 1 72 ? -18.099 6.517 4.708 1.00 66.31 72 SER A C 1
ATOM 570 O O . SER A 1 72 ? -18.608 6.340 3.579 1.00 66.31 72 SER A O 1
#

Secondary structure (DSSP, 8-state):
---HHHHHHHHHGGG-EEEEEEEEETTEEEEEEEEE-TT--EEEEEEEE-SSHHHHHHHHHHHHHHHHHHT-

Foldseek 3Di:
DPDPVVVVLCVQLVAKDKDKDFDDDVVFGKIWIFIATPVRHTDDIDIGRDPDPVVSVVVNVVVSVVVSVVSD

Sequence (72 aa):
MANETETKITNEVKELSSVINYNTSEDVNNCEITIRDGNGKLLAYTIVYATSELNCNYQADKYLEQYIADHS

pLDDT: mean 71.39, std 15.55, range [38.12, 88.5]

Radius of gyration: 14.57 Å; chains: 1; bounding box: 44×22×30 Å

Organism: NCBI:txid343874